Protein AF-A0A094HSW4-F1 (afdb_monomer_lite)

Sequence (81 aa):
MTQHVDVLICGSGSAGICAATWLARYGLRCKILESHGYEVKGVQVDSKAAADLESYPVTVVALKDGVEETFKAKYALVSIA

Radius of gyration: 12.36 Å; chains: 1; bounding box: 29×30×28 Å

Foldseek 3Di:
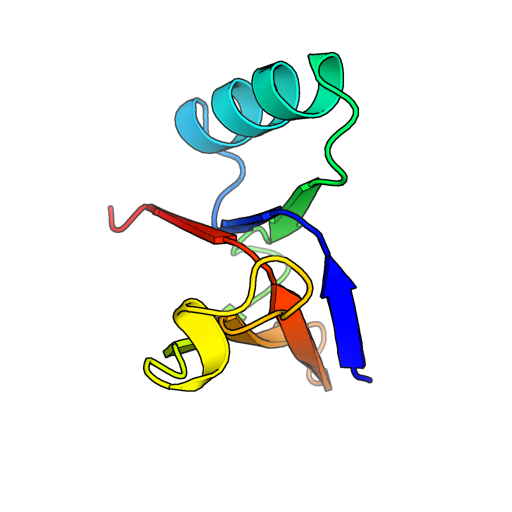DEEEFAEEEEAPPPVRVVVVVVCVVVVGGYDYDYVVFKAWPDWDFDPVQLVDPPAQRIWIWIDGPNDIYIYRYNYYHYDDD

pLDDT: mean 90.39, std 7.37, range [50.66, 96.12]

Secondary structure (DSSP, 8-state):
-EEEEEEEEE--SHHHHHHHHHHHHTT--EEEE-TTT-EEEEEEE-TTGGG-TT---EEEEEEETTEEEEEEEEEEEE---

Structure (mmCIF, N/CA/C/O backbone):
data_AF-A0A094HSW4-F1
#
_entry.id   AF-A0A094HSW4-F1
#
loop_
_atom_site.group_PDB
_atom_site.id
_atom_site.type_symbol
_atom_site.label_atom_id
_atom_site.label_alt_id
_atom_site.label_comp_id
_atom_site.label_asym_id
_atom_site.label_entity_id
_atom_site.label_seq_id
_atom_site.pdbx_PDB_ins_code
_atom_site.Cartn_x
_atom_site.Cartn_y
_atom_site.Cartn_z
_atom_site.occupancy
_atom_site.B_iso_or_equiv
_atom_site.auth_seq_id
_atom_site.auth_comp_id
_atom_site.auth_asym_id
_atom_site.auth_atom_id
_atom_site.pdbx_PDB_model_num
ATOM 1 N N . MET A 1 1 ? -10.094 -8.432 4.685 1.00 65.38 1 MET A N 1
ATOM 2 C CA . MET A 1 1 ? -9.919 -8.687 3.229 1.00 65.38 1 MET A CA 1
ATOM 3 C C . MET A 1 1 ? -8.486 -8.340 2.851 1.00 65.38 1 MET A C 1
ATOM 5 O O . MET A 1 1 ? -7.983 -7.352 3.374 1.00 65.38 1 MET A O 1
ATOM 9 N N . THR A 1 2 ? -7.837 -9.128 1.988 1.00 85.00 2 THR A N 1
ATOM 10 C CA . THR A 1 2 ? -6.439 -8.895 1.579 1.00 85.00 2 THR A CA 1
ATOM 11 C C . THR A 1 2 ? -6.392 -8.286 0.184 1.00 85.00 2 THR A C 1
ATOM 13 O O . THR A 1 2 ? -6.931 -8.871 -0.753 1.00 85.00 2 THR A O 1
ATOM 16 N N . GLN A 1 3 ? -5.744 -7.132 0.034 1.00 91.94 3 GLN A N 1
ATOM 17 C CA . GLN A 1 3 ? -5.616 -6.438 -1.249 1.00 91.94 3 GLN A CA 1
ATOM 18 C C . GLN A 1 3 ? -4.147 -6.294 -1.653 1.00 91.94 3 GLN A C 1
ATOM 20 O O . GLN A 1 3 ? -3.304 -5.972 -0.820 1.00 91.94 3 GLN A O 1
ATOM 25 N N . HIS A 1 4 ? -3.842 -6.525 -2.932 1.00 93.12 4 HIS A N 1
ATOM 26 C CA . HIS A 1 4 ? -2.500 -6.346 -3.490 1.00 93.12 4 HIS A CA 1
ATOM 27 C C . HIS A 1 4 ? -2.408 -5.017 -4.243 1.00 93.12 4 HIS A C 1
ATOM 29 O O . HIS A 1 4 ? -3.253 -4.726 -5.093 1.00 93.12 4 HIS A O 1
ATOM 35 N N . VAL A 1 5 ? -1.385 -4.223 -3.936 1.00 93.50 5 VAL A N 1
ATOM 36 C CA . VAL A 1 5 ? -1.115 -2.919 -4.563 1.00 93.50 5 VAL A CA 1
ATOM 37 C C . VAL A 1 5 ? 0.370 -2.784 -4.852 1.00 93.50 5 VAL A C 1
ATOM 39 O O . VAL A 1 5 ? 1.187 -3.339 -4.131 1.00 93.50 5 VAL A O 1
ATOM 42 N N . ASP A 1 6 ? 0.761 -2.060 -5.893 1.00 93.81 6 ASP A N 1
ATOM 43 C CA . ASP A 1 6 ? 2.185 -1.993 -6.236 1.00 93.81 6 ASP A CA 1
ATOM 44 C C . ASP A 1 6 ? 2.919 -1.068 -5.250 1.00 93.81 6 ASP A C 1
ATOM 46 O O . ASP A 1 6 ? 3.961 -1.433 -4.702 1.00 93.81 6 ASP A O 1
ATOM 50 N N . VAL A 1 7 ? 2.312 0.079 -4.927 1.00 94.56 7 VAL A N 1
ATOM 51 C CA . VAL A 1 7 ? 2.816 1.007 -3.906 1.00 94.56 7 VAL A CA 1
ATOM 52 C C . VAL A 1 7 ? 1.697 1.401 -2.946 1.00 94.56 7 VAL A C 1
ATOM 54 O O . VAL A 1 7 ? 0.634 1.863 -3.367 1.00 94.56 7 VAL A O 1
ATOM 57 N N . LEU A 1 8 ? 1.937 1.248 -1.645 1.00 95.00 8 LEU A N 1
ATOM 58 C CA . LEU A 1 8 ? 1.056 1.758 -0.596 1.00 95.00 8 LEU A CA 1
ATOM 59 C C . LEU A 1 8 ? 1.635 3.054 -0.019 1.00 95.00 8 LEU A C 1
ATOM 61 O O . LEU A 1 8 ? 2.812 3.108 0.321 1.00 95.00 8 LEU A O 1
ATOM 65 N N . ILE A 1 9 ? 0.826 4.100 0.099 1.00 94.06 9 ILE A N 1
ATOM 66 C CA . ILE A 1 9 ? 1.262 5.415 0.582 1.00 94.06 9 ILE A CA 1
ATOM 67 C C . ILE A 1 9 ? 0.444 5.765 1.819 1.00 94.06 9 ILE A C 1
ATOM 69 O O . ILE A 1 9 ? -0.777 5.822 1.743 1.00 94.06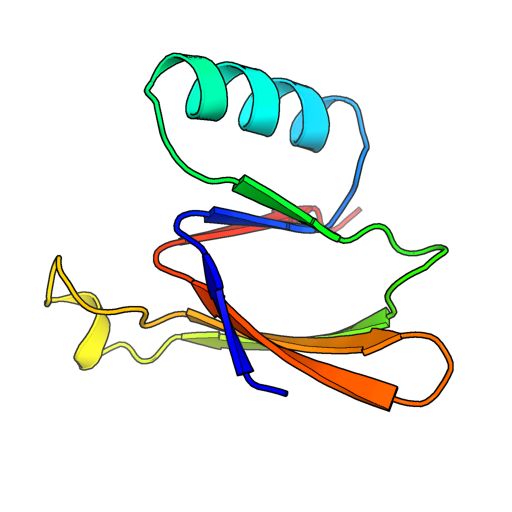 9 ILE A O 1
ATOM 73 N N . CYS A 1 10 ? 1.100 6.006 2.950 1.00 90.19 10 CYS A N 1
ATOM 74 C CA . CYS A 1 10 ? 0.452 6.447 4.180 1.00 90.19 10 CYS A CA 1
ATOM 75 C C . CYS A 1 10 ? 0.590 7.969 4.319 1.00 90.19 10 CYS A C 1
ATOM 77 O O . CYS A 1 10 ? 1.682 8.480 4.573 1.00 90.19 10 CYS A O 1
ATOM 79 N N . GLY A 1 11 ? -0.526 8.677 4.144 1.00 88.88 11 GLY A N 1
ATOM 80 C CA . GLY A 1 11 ? -0.648 10.131 4.225 1.00 88.88 11 GLY A CA 1
ATOM 81 C C . GLY A 1 11 ? -0.938 10.786 2.872 1.00 88.88 11 GLY A C 1
ATOM 82 O O . GLY A 1 11 ? -0.215 10.589 1.896 1.00 88.88 11 GLY A O 1
ATOM 83 N N . SER A 1 12 ? -1.973 11.630 2.823 1.00 86.69 12 SER A N 1
ATOM 84 C CA . SER A 1 12 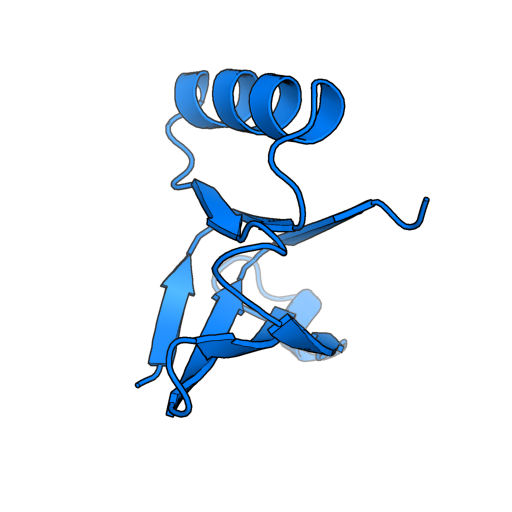? -2.360 12.409 1.634 1.00 86.69 12 SER A CA 1
ATOM 85 C C . SER A 1 12 ? -1.795 13.837 1.633 1.00 86.69 12 SER A C 1
ATOM 87 O O . SER A 1 12 ? -2.371 14.734 1.020 1.00 86.69 12 SER A O 1
ATOM 89 N N . GLY A 1 13 ? -0.691 14.078 2.347 1.00 88.06 13 GLY A N 1
ATOM 90 C CA . GLY A 1 13 ? 0.003 15.366 2.317 1.00 88.06 13 GLY A CA 1
ATOM 91 C C . GLY A 1 13 ? 0.630 15.656 0.950 1.00 88.06 13 GLY A C 1
ATOM 92 O O . GLY A 1 13 ? 0.581 14.835 0.030 1.00 88.06 13 GLY A O 1
ATOM 93 N N . SER A 1 14 ? 1.293 16.808 0.826 1.00 91.31 14 SER A N 1
ATOM 94 C CA . SER A 1 14 ? 1.989 17.200 -0.408 1.00 91.31 14 SER A CA 1
ATOM 95 C C . SER A 1 14 ? 2.984 16.131 -0.874 1.00 91.31 14 SER A C 1
ATOM 97 O O . SER A 1 14 ? 2.981 15.770 -2.045 1.00 91.31 14 SER A O 1
ATOM 99 N N . ALA A 1 15 ? 3.766 15.550 0.041 1.00 90.00 15 ALA A N 1
ATOM 100 C CA . ALA A 1 15 ? 4.705 14.475 -0.281 1.00 90.00 15 ALA A CA 1
ATOM 101 C C . ALA A 1 15 ? 4.003 13.223 -0.841 1.00 90.00 15 ALA A C 1
ATOM 103 O O . ALA A 1 15 ? 4.418 12.694 -1.872 1.00 90.00 15 ALA A O 1
ATOM 104 N N . GLY A 1 16 ? 2.915 12.781 -0.201 1.00 90.81 16 GLY A N 1
ATOM 105 C CA . GLY A 1 16 ? 2.177 11.581 -0.600 1.00 90.81 16 GLY A CA 1
ATOM 106 C C . GLY A 1 16 ? 1.501 11.731 -1.962 1.00 90.81 16 GLY A C 1
ATOM 107 O O . GLY A 1 16 ? 1.654 10.869 -2.825 1.00 90.81 16 GLY A O 1
ATOM 108 N N . ILE A 1 17 ? 0.814 12.854 -2.195 1.00 92.12 17 ILE A N 1
ATOM 109 C CA . ILE A 1 17 ? 0.141 13.127 -3.473 1.00 92.12 17 ILE A CA 1
ATOM 110 C C . ILE A 1 17 ? 1.155 13.367 -4.598 1.00 92.12 17 ILE A C 1
ATOM 112 O O . ILE A 1 17 ? 0.953 12.866 -5.707 1.00 92.12 17 ILE A O 1
ATOM 116 N N . CYS A 1 18 ? 2.260 14.074 -4.340 1.00 93.31 18 CYS A N 1
ATOM 117 C CA . CYS A 1 18 ? 3.320 14.254 -5.335 1.00 93.31 18 CYS A CA 1
ATOM 118 C C . CYS A 1 18 ? 3.936 12.910 -5.744 1.00 93.31 18 CYS A C 1
ATOM 120 O O . CYS A 1 18 ? 4.048 12.630 -6.940 1.00 93.31 18 CYS A O 1
ATOM 122 N N . ALA A 1 19 ? 4.274 12.056 -4.771 1.00 92.44 19 ALA A N 1
ATOM 123 C CA . ALA A 1 19 ? 4.799 10.721 -5.040 1.00 92.44 19 ALA A CA 1
ATOM 124 C C . ALA A 1 19 ? 3.787 9.868 -5.820 1.00 92.44 19 ALA A C 1
ATOM 126 O O . ALA A 1 19 ? 4.137 9.297 -6.851 1.00 92.44 19 ALA A O 1
ATOM 127 N N . ALA A 1 20 ? 2.522 9.841 -5.387 1.00 92.94 20 ALA A N 1
ATOM 128 C CA . ALA A 1 20 ? 1.458 9.103 -6.063 1.00 92.94 20 ALA A CA 1
ATOM 129 C C . ALA A 1 20 ? 1.269 9.563 -7.514 1.00 92.94 20 ALA A C 1
ATOM 131 O O . ALA A 1 20 ? 1.167 8.735 -8.414 1.00 92.94 20 ALA A O 1
ATOM 132 N N . THR A 1 21 ? 1.265 10.876 -7.750 1.00 93.81 21 THR A N 1
ATOM 133 C CA . THR A 1 21 ? 1.100 11.454 -9.091 1.00 93.81 21 THR A CA 1
ATOM 134 C C . THR A 1 21 ? 2.249 11.046 -10.002 1.00 93.81 21 THR A C 1
ATOM 136 O O . THR A 1 21 ? 2.021 10.631 -11.136 1.00 93.81 21 THR A O 1
ATOM 139 N N . TRP A 1 22 ? 3.487 11.130 -9.511 1.00 94.81 22 TRP A N 1
ATOM 140 C CA . TRP A 1 22 ? 4.652 10.705 -10.276 1.00 94.81 22 TRP A CA 1
ATOM 141 C C . TRP A 1 22 ? 4.578 9.216 -10.618 1.00 94.81 22 TRP A C 1
ATOM 143 O O . TRP A 1 22 ? 4.634 8.861 -11.789 1.00 94.81 22 TRP A O 1
ATOM 153 N N . LEU A 1 23 ? 4.362 8.351 -9.624 1.00 94.25 23 LEU A N 1
ATOM 154 C CA . LEU A 1 23 ? 4.280 6.899 -9.812 1.00 94.25 23 LEU A CA 1
ATOM 155 C C . LEU A 1 23 ? 3.126 6.493 -10.744 1.00 94.25 23 LEU A C 1
ATOM 157 O O . LEU A 1 23 ? 3.301 5.624 -11.599 1.00 94.25 23 LEU A O 1
ATOM 161 N N . ALA A 1 24 ? 1.978 7.170 -10.651 1.00 92.62 24 ALA A N 1
ATOM 162 C CA . ALA A 1 24 ? 0.840 6.946 -11.538 1.00 92.62 24 ALA A CA 1
ATOM 163 C C . ALA A 1 24 ? 1.170 7.265 -13.007 1.00 92.62 24 ALA A C 1
A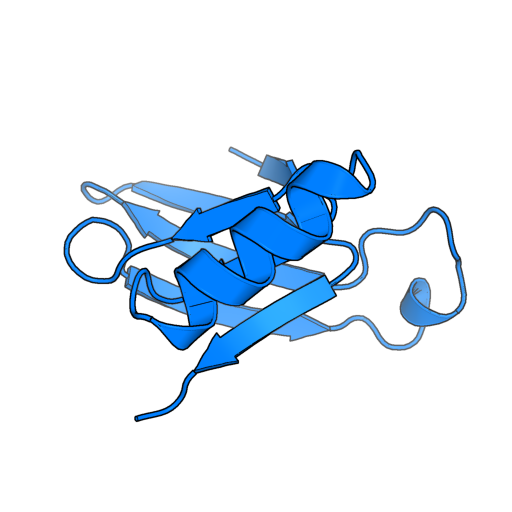TOM 165 O O . ALA A 1 24 ? 0.727 6.542 -13.898 1.00 92.62 24 ALA A O 1
ATOM 166 N N . ARG A 1 25 ? 2.001 8.285 -13.284 1.00 94.69 25 ARG A N 1
ATOM 167 C CA . ARG A 1 25 ? 2.473 8.578 -14.655 1.00 94.69 25 ARG A CA 1
ATOM 168 C C . ARG A 1 25 ? 3.327 7.456 -15.247 1.00 94.69 25 ARG A C 1
ATOM 170 O O . ARG A 1 25 ? 3.357 7.317 -16.465 1.00 94.69 25 ARG A O 1
ATOM 177 N N . TYR A 1 26 ? 3.986 6.659 -14.408 1.00 93.25 26 TYR A N 1
ATOM 178 C CA . TYR A 1 26 ? 4.733 5.464 -14.818 1.00 93.25 26 TYR A CA 1
ATOM 179 C C . TYR A 1 26 ? 3.860 4.199 -14.881 1.00 93.25 26 TYR A C 1
ATOM 181 O O . TYR A 1 26 ? 4.377 3.115 -15.135 1.00 93.25 26 TYR A O 1
ATOM 189 N N . GLY A 1 27 ? 2.545 4.315 -14.665 1.00 91.25 27 GLY A N 1
ATOM 190 C CA . GLY A 1 27 ? 1.612 3.189 -14.734 1.00 91.25 27 GLY A CA 1
ATOM 191 C C . GLY A 1 27 ? 1.591 2.301 -13.487 1.00 91.25 27 GLY A C 1
ATOM 192 O O . GLY A 1 27 ? 1.037 1.206 -13.537 1.00 91.25 27 GLY A O 1
ATOM 193 N N . LEU A 1 28 ? 2.171 2.746 -12.367 1.00 92.00 28 LEU A N 1
ATOM 194 C CA . LEU A 1 28 ? 2.165 1.988 -11.114 1.00 92.00 28 LEU A CA 1
ATOM 195 C C . LEU A 1 28 ? 0.863 2.215 -10.343 1.00 92.00 28 LEU A C 1
ATOM 197 O O . LEU A 1 28 ? 0.438 3.356 -10.131 1.00 92.00 28 LEU A O 1
ATOM 201 N N . ARG A 1 29 ? 0.239 1.132 -9.863 1.00 91.12 29 ARG A N 1
ATOM 202 C CA . ARG A 1 29 ? -0.999 1.227 -9.078 1.00 91.12 29 ARG A CA 1
ATOM 203 C C . ARG A 1 29 ? -0.667 1.591 -7.638 1.00 91.12 29 ARG A C 1
ATOM 205 O O . ARG A 1 29 ? -0.188 0.762 -6.860 1.00 91.12 29 ARG A O 1
ATOM 212 N N . CYS A 1 30 ? -0.950 2.841 -7.294 1.00 92.81 30 CYS A N 1
ATOM 213 C CA . CYS A 1 30 ? -0.739 3.378 -5.958 1.00 92.81 30 CYS A CA 1
ATOM 214 C C . CYS A 1 30 ? -2.054 3.396 -5.173 1.00 92.81 30 CYS A C 1
ATOM 216 O O . CYS A 1 30 ? -3.088 3.795 -5.712 1.00 92.81 30 CYS A O 1
ATOM 218 N N . LYS A 1 31 ? -2.015 3.025 -3.891 1.00 93.19 31 LYS A N 1
ATOM 219 C CA . LYS A 1 31 ? -3.136 3.222 -2.961 1.00 93.19 31 LYS A CA 1
ATOM 220 C C . LYS A 1 31 ? -2.699 4.109 -1.804 1.00 93.19 31 LYS A C 1
ATOM 222 O O . LYS A 1 31 ? -1.736 3.792 -1.111 1.00 93.19 31 LYS A O 1
ATOM 227 N N . ILE A 1 32 ? -3.415 5.214 -1.612 1.00 92.44 32 ILE A N 1
ATOM 228 C CA . ILE A 1 32 ? -3.173 6.163 -0.525 1.00 92.44 32 ILE A CA 1
ATOM 229 C C . ILE A 1 32 ? -4.108 5.818 0.638 1.00 92.44 32 ILE A C 1
ATOM 231 O O . ILE A 1 32 ? -5.319 5.697 0.445 1.00 92.44 32 ILE A O 1
ATOM 235 N N . LEU A 1 33 ? -3.539 5.651 1.827 1.00 91.25 33 LEU A N 1
ATOM 236 C CA . LEU A 1 33 ? -4.239 5.538 3.101 1.00 91.25 33 LEU A CA 1
ATOM 237 C C . LEU A 1 33 ? -4.087 6.865 3.838 1.00 91.25 33 LEU A C 1
ATOM 239 O O . LEU A 1 33 ? -2.977 7.370 3.981 1.00 91.25 33 LEU A O 1
ATOM 243 N N . GLU A 1 34 ? -5.192 7.438 4.291 1.00 88.50 34 GLU A N 1
ATOM 244 C CA . GLU A 1 34 ? -5.206 8.710 5.009 1.00 88.50 34 GLU A CA 1
ATOM 245 C C . GLU A 1 34 ? -5.729 8.482 6.434 1.00 88.50 34 GLU A C 1
ATOM 247 O O . GLU A 1 34 ? -6.675 7.720 6.623 1.00 88.50 34 GLU A O 1
ATOM 252 N N . SER A 1 35 ? -5.092 9.125 7.415 1.00 80.75 35 SER A N 1
ATOM 253 C CA . SER A 1 35 ? -5.312 8.964 8.858 1.00 80.75 35 SER A CA 1
ATOM 254 C C . SER A 1 35 ? -6.738 9.211 9.360 1.00 80.75 35 SER A C 1
ATOM 256 O O . SER A 1 35 ? -7.160 8.552 10.305 1.00 80.75 35 SER A O 1
ATOM 258 N N . HIS A 1 36 ? -7.509 10.104 8.737 1.00 79.56 36 HIS A N 1
ATOM 259 C CA . HIS A 1 36 ? -8.903 10.360 9.105 1.00 79.56 36 HIS A CA 1
ATOM 260 C C . HIS A 1 36 ? -9.828 9.198 8.713 1.00 79.56 36 HIS A C 1
ATOM 262 O O . HIS A 1 36 ? -10.913 9.083 9.276 1.00 79.56 36 HIS A O 1
ATOM 268 N N . GLY A 1 37 ? -9.431 8.346 7.757 1.00 83.88 37 GLY A N 1
ATOM 269 C CA . GLY A 1 37 ? -10.225 7.195 7.302 1.00 83.88 37 GLY A CA 1
ATOM 270 C C . GLY A 1 37 ? -9.587 5.824 7.545 1.00 83.88 37 GLY A C 1
ATOM 271 O O . GLY A 1 37 ? -10.280 4.811 7.488 1.00 83.88 37 GLY A O 1
ATOM 272 N N . TYR A 1 38 ? -8.280 5.775 7.793 1.00 90.19 38 TYR A N 1
ATOM 273 C CA . TYR A 1 38 ? -7.523 4.558 8.058 1.00 90.19 38 TYR A CA 1
ATOM 274 C C . TYR A 1 38 ? -6.557 4.778 9.216 1.00 90.19 38 TYR A C 1
ATOM 276 O O . TYR A 1 38 ? -5.687 5.644 9.161 1.00 90.19 38 TYR A O 1
ATOM 284 N N . GLU A 1 39 ? -6.627 3.910 10.215 1.00 91.25 39 GLU A N 1
ATOM 285 C CA . GLU A 1 3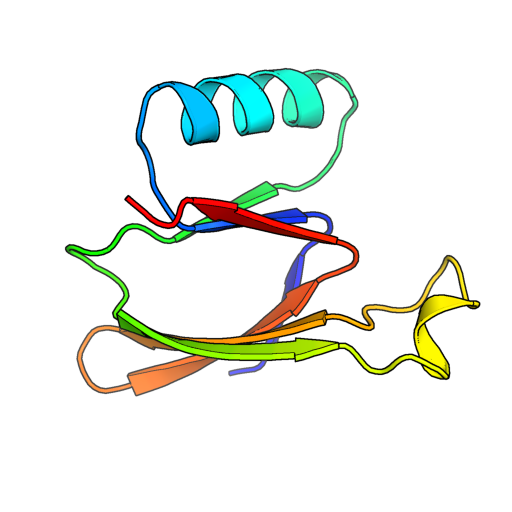9 ? -5.632 3.834 11.278 1.00 91.25 39 GLU A CA 1
ATOM 286 C C . GLU A 1 39 ? -4.641 2.709 10.960 1.00 91.25 39 GLU A C 1
ATOM 288 O O . GLU A 1 39 ? -4.985 1.529 11.031 1.00 91.25 39 GLU A O 1
ATOM 293 N N . VAL A 1 40 ? -3.403 3.045 10.592 1.00 90.88 40 VAL A N 1
ATOM 294 C CA . VAL A 1 40 ? -2.372 2.030 10.321 1.00 90.88 40 VAL A CA 1
ATOM 295 C C . VAL A 1 40 ? -1.906 1.407 11.638 1.00 90.88 40 VAL A C 1
ATOM 297 O O . VAL A 1 40 ? -1.304 2.076 12.472 1.00 90.88 40 VAL A O 1
ATOM 300 N N . LYS A 1 41 ? -2.168 0.109 11.814 1.00 92.56 41 LYS A N 1
ATOM 301 C CA . LYS A 1 41 ? -1.811 -0.667 13.013 1.00 92.56 41 LYS A CA 1
ATOM 302 C C . LYS A 1 41 ? -0.398 -1.231 12.953 1.00 92.56 41 LYS A C 1
ATOM 304 O O . LYS A 1 41 ? 0.240 -1.406 13.986 1.00 92.56 41 LYS A O 1
ATOM 309 N N . GLY A 1 42 ? 0.099 -1.531 11.755 1.00 91.25 42 GLY A N 1
ATOM 310 C CA . GLY A 1 42 ? 1.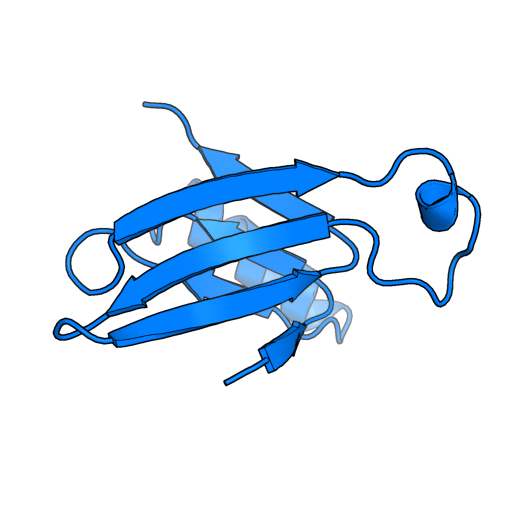437 -2.086 11.602 1.00 91.25 42 GLY A CA 1
ATOM 311 C C . GLY A 1 42 ? 1.883 -2.203 10.155 1.00 91.25 42 GLY A C 1
ATOM 312 O O . GLY A 1 42 ? 1.073 -2.397 9.249 1.00 91.25 42 GLY A O 1
ATOM 313 N N . VAL A 1 43 ? 3.197 -2.108 9.965 1.00 92.44 43 VAL A N 1
ATOM 314 C CA . VAL A 1 43 ? 3.887 -2.333 8.694 1.00 92.44 43 VAL A CA 1
ATOM 315 C C . VAL A 1 43 ? 4.996 -3.344 8.949 1.00 92.44 43 VAL A C 1
ATOM 317 O O . VAL A 1 43 ? 5.816 -3.156 9.846 1.00 92.44 43 VAL A O 1
ATOM 320 N N . GLN A 1 44 ? 5.019 -4.420 8.172 1.00 94.38 44 GLN A N 1
ATOM 321 C CA . GLN A 1 44 ? 6.044 -5.456 8.240 1.00 94.38 44 GLN A CA 1
ATOM 322 C C . GLN A 1 44 ? 6.608 -5.734 6.854 1.00 94.38 44 GLN A C 1
ATOM 324 O O . GLN A 1 44 ? 5.892 -5.656 5.857 1.00 94.38 44 GLN A O 1
ATOM 329 N N . VAL A 1 45 ? 7.893 -6.073 6.798 1.00 94.75 45 VAL A N 1
ATOM 330 C CA . VAL A 1 45 ? 8.584 -6.430 5.558 1.00 94.75 45 VAL A CA 1
ATOM 331 C C . VAL A 1 45 ? 9.179 -7.819 5.718 1.00 94.75 45 VAL A C 1
ATOM 333 O O . VAL A 1 45 ? 9.975 -8.051 6.627 1.00 94.75 45 VAL A O 1
ATOM 336 N N . ASP A 1 46 ? 8.817 -8.736 4.826 1.00 94.88 46 ASP A N 1
ATOM 337 C CA . ASP A 1 46 ? 9.470 -10.038 4.729 1.00 94.88 46 ASP A CA 1
ATOM 338 C C . ASP A 1 46 ? 10.764 -9.912 3.913 1.00 94.88 46 ASP A C 1
ATOM 340 O O . ASP A 1 46 ? 10.753 -9.864 2.681 1.00 94.88 46 ASP A O 1
ATOM 344 N N . SER A 1 47 ? 11.904 -9.866 4.608 1.00 90.94 47 SER A N 1
ATOM 345 C CA . SER A 1 47 ? 13.220 -9.723 3.978 1.00 90.94 47 SER A CA 1
ATOM 346 C C . SER A 1 47 ? 13.592 -10.884 3.055 1.00 90.94 47 SER A C 1
ATOM 348 O O . SER A 1 47 ? 14.394 -10.689 2.146 1.00 90.94 47 SER A O 1
ATOM 350 N N . LYS A 1 48 ? 13.037 -12.087 3.258 1.00 92.38 48 LYS A N 1
ATOM 351 C CA . LYS A 1 48 ? 13.320 -13.236 2.383 1.00 92.38 48 LYS A CA 1
ATOM 352 C C . LYS A 1 48 ? 12.585 -13.094 1.059 1.00 92.38 48 LYS A C 1
ATOM 354 O O . LYS A 1 48 ? 13.147 -13.376 0.006 1.00 92.38 48 LYS A O 1
ATOM 359 N N . ALA A 1 49 ? 11.344 -12.624 1.126 1.00 90.00 49 ALA A N 1
ATOM 360 C CA . ALA A 1 49 ? 10.508 -12.395 -0.041 1.00 90.00 49 ALA A CA 1
ATOM 361 C C . ALA A 1 49 ? 10.894 -11.117 -0.809 1.00 90.00 49 ALA A C 1
ATOM 363 O O . ALA A 1 49 ? 10.525 -10.977 -1.968 1.00 90.00 49 ALA A O 1
ATOM 364 N N . ALA A 1 50 ? 11.646 -10.199 -0.192 1.00 89.19 50 ALA A N 1
ATOM 365 C CA . ALA A 1 50 ? 12.060 -8.933 -0.801 1.00 89.19 50 ALA A CA 1
ATOM 366 C C . ALA A 1 50 ? 13.050 -9.074 -1.972 1.00 89.19 50 ALA A C 1
ATOM 368 O O . ALA A 1 50 ? 13.216 -8.130 -2.741 1.00 89.19 50 ALA A O 1
ATOM 369 N N . ALA A 1 51 ? 13.707 -10.229 -2.112 1.00 89.25 51 ALA A N 1
ATOM 370 C CA . ALA A 1 51 ? 14.599 -10.508 -3.238 1.00 89.25 51 ALA A CA 1
ATOM 371 C C . ALA A 1 51 ? 13.847 -10.914 -4.522 1.00 89.25 51 ALA A C 1
ATOM 373 O O . ALA A 1 51 ? 14.440 -10.904 -5.600 1.00 89.25 51 ALA A O 1
ATOM 374 N N . ASP A 1 52 ? 12.565 -11.273 -4.417 1.00 92.69 52 ASP A N 1
ATOM 375 C CA . ASP A 1 52 ? 11.719 -11.632 -5.553 1.00 92.69 52 ASP A CA 1
ATOM 376 C C . ASP A 1 52 ? 10.962 -10.399 -6.074 1.00 92.69 52 ASP A C 1
ATOM 378 O O . ASP A 1 52 ? 10.202 -9.761 -5.346 1.00 92.69 52 ASP A O 1
ATOM 382 N N . LEU A 1 53 ? 11.159 -10.074 -7.354 1.00 86.94 53 LEU A N 1
ATOM 383 C CA . LEU A 1 53 ? 10.578 -8.899 -8.016 1.00 86.94 53 LEU A CA 1
ATOM 384 C C . LEU A 1 53 ? 9.054 -8.990 -8.187 1.00 86.94 53 LEU A C 1
ATOM 386 O O . LEU A 1 53 ? 8.373 -7.961 -8.291 1.00 86.94 53 LEU A O 1
ATOM 390 N N . GLU A 1 54 ? 8.511 -10.207 -8.206 1.00 89.12 54 GLU A N 1
ATOM 391 C CA . GLU A 1 54 ? 7.074 -10.449 -8.355 1.00 89.12 54 GLU A CA 1
ATOM 392 C C . GLU A 1 54 ? 6.355 -10.575 -7.007 1.00 89.12 54 GLU A C 1
ATOM 394 O O . GLU A 1 54 ? 5.122 -10.569 -6.945 1.00 89.12 54 GLU A O 1
ATOM 399 N N . SER A 1 55 ? 7.115 -10.611 -5.915 1.00 93.12 55 SER A N 1
ATOM 400 C CA . SER A 1 55 ? 6.585 -10.688 -4.563 1.00 93.12 55 SER A CA 1
ATOM 401 C C . SER A 1 55 ? 6.037 -9.345 -4.067 1.00 93.12 55 SER A C 1
ATOM 403 O O . SER A 1 55 ? 6.445 -8.264 -4.493 1.00 93.12 55 SER A O 1
ATOM 405 N N . TYR A 1 56 ? 5.119 -9.427 -3.104 1.00 95.25 56 TYR A N 1
ATOM 406 C CA . TYR A 1 56 ? 4.598 -8.302 -2.327 1.00 95.25 56 TYR A CA 1
ATOM 407 C C . TYR A 1 56 ? 5.088 -8.442 -0.874 1.00 95.25 56 TYR A C 1
ATOM 409 O O . TYR A 1 56 ? 4.320 -8.873 -0.006 1.00 95.25 56 TYR A O 1
ATOM 417 N N . PRO A 1 57 ? 6.379 -8.160 -0.603 1.00 96.12 57 PRO A N 1
ATOM 418 C CA . PRO A 1 57 ? 7.015 -8.442 0.683 1.00 96.12 57 PRO A CA 1
ATOM 419 C C . PRO A 1 57 ? 6.527 -7.530 1.810 1.00 96.12 57 PRO A C 1
ATOM 421 O O . PRO A 1 57 ? 6.734 -7.849 2.981 1.00 96.12 57 PRO A O 1
ATOM 424 N N . VAL A 1 58 ? 5.901 -6.395 1.489 1.00 96.12 58 VAL A N 1
ATOM 425 C CA . VAL A 1 58 ? 5.407 -5.453 2.490 1.00 96.12 58 VAL A CA 1
ATOM 426 C C . VAL A 1 58 ? 3.974 -5.806 2.851 1.00 96.12 58 VAL A C 1
ATOM 428 O O . VAL A 1 58 ? 3.109 -5.855 1.983 1.00 96.12 58 VAL A O 1
ATOM 431 N N . THR A 1 59 ? 3.700 -6.013 4.133 1.00 95.81 59 THR A N 1
ATOM 432 C CA . THR A 1 59 ? 2.346 -6.192 4.661 1.00 95.81 59 THR A CA 1
ATOM 433 C C . THR A 1 59 ? 1.995 -5.015 5.557 1.00 95.81 59 THR A C 1
ATOM 435 O O . THR A 1 59 ? 2.739 -4.690 6.480 1.00 95.81 59 THR A O 1
ATOM 438 N N . VAL A 1 60 ? 0.855 -4.384 5.294 1.00 94.69 60 VAL A N 1
ATOM 439 C CA . VAL A 1 60 ? 0.319 -3.282 6.092 1.00 94.69 60 VAL A CA 1
ATOM 440 C C . VAL A 1 60 ? -1.058 -3.657 6.597 1.00 94.69 60 VAL A C 1
ATOM 442 O O . VAL A 1 60 ? -1.922 -4.052 5.817 1.00 94.69 60 VAL A O 1
ATOM 445 N N . VAL A 1 61 ? -1.262 -3.524 7.900 1.00 94.69 61 VAL A N 1
ATOM 446 C CA . VAL A 1 61 ? -2.565 -3.708 8.537 1.00 94.69 61 VAL A CA 1
ATOM 447 C C . VAL A 1 61 ? -3.095 -2.335 8.904 1.00 94.69 61 VAL A C 1
ATOM 449 O O . VAL A 1 61 ? -2.406 -1.566 9.578 1.00 94.69 61 VAL A O 1
ATOM 452 N N . ALA A 1 62 ? -4.303 -2.020 8.452 1.00 93.38 62 ALA A N 1
ATOM 453 C CA . ALA A 1 62 ? -4.982 -0.786 8.806 1.00 93.38 62 ALA A CA 1
ATOM 454 C C . ALA A 1 62 ? -6.424 -1.067 9.220 1.00 93.38 62 ALA A C 1
ATOM 456 O O . ALA A 1 62 ? -7.083 -1.938 8.659 1.00 93.38 62 ALA A O 1
ATOM 457 N N . LEU A 1 63 ? -6.915 -0.312 10.191 1.00 93.50 63 LEU A N 1
ATOM 458 C CA . LEU A 1 63 ? -8.304 -0.327 10.612 1.00 93.50 63 LEU A CA 1
ATOM 459 C C . LEU A 1 63 ? -9.062 0.757 9.846 1.00 93.50 63 LEU A C 1
ATOM 461 O O . LEU A 1 63 ? -8.634 1.910 9.827 1.00 93.50 63 LEU A O 1
ATOM 465 N N . LYS A 1 64 ? -10.196 0.402 9.253 1.00 91.12 64 LYS A N 1
ATOM 466 C CA . LYS A 1 64 ? -11.130 1.345 8.644 1.00 91.12 64 LYS A CA 1
ATOM 467 C C . LYS A 1 64 ? -12.543 1.006 9.080 1.00 91.12 64 LYS A C 1
ATOM 469 O O . LYS A 1 64 ? -12.961 -0.140 8.952 1.00 91.12 64 LYS A O 1
ATOM 474 N N . ASP A 1 65 ? -13.261 1.990 9.616 1.00 89.94 65 ASP A N 1
ATOM 475 C CA . ASP A 1 65 ? -14.648 1.831 10.079 1.00 89.94 65 ASP A CA 1
ATOM 476 C C . ASP A 1 65 ? -14.838 0.628 11.035 1.00 89.94 65 ASP A C 1
ATOM 478 O O . ASP A 1 65 ? -15.842 -0.079 10.996 1.00 89.94 65 ASP A O 1
ATOM 482 N N . GLY A 1 66 ? -13.836 0.358 11.883 1.00 88.75 66 GLY A N 1
ATOM 483 C CA . GLY A 1 66 ? -13.836 -0.774 12.820 1.00 88.75 66 GLY A CA 1
ATOM 484 C C . GLY A 1 66 ? -13.498 -2.139 12.203 1.00 88.75 66 GLY A C 1
ATOM 485 O O . GLY A 1 66 ? -13.503 -3.138 12.919 1.00 88.75 66 GLY A O 1
ATOM 486 N N . VAL A 1 67 ? -13.169 -2.198 10.910 1.00 91.69 67 VAL A N 1
ATOM 487 C CA . VAL A 1 67 ? -12.780 -3.421 10.197 1.00 91.69 67 VAL A CA 1
ATOM 488 C C . VAL A 1 67 ? -11.295 -3.384 9.850 1.00 91.69 67 VAL A C 1
ATOM 490 O O . VAL A 1 67 ? -10.795 -2.409 9.291 1.00 91.69 67 VAL A O 1
ATOM 493 N N . GLU A 1 68 ? -10.573 -4.458 10.167 1.00 93.44 68 GLU A N 1
ATOM 494 C CA . GLU A 1 68 ? -9.173 -4.600 9.765 1.00 93.44 68 GLU A CA 1
ATOM 495 C C . GLU A 1 68 ? -9.059 -4.983 8.282 1.00 93.44 68 GLU A C 1
ATOM 497 O O . GLU A 1 68 ? -9.581 -6.001 7.806 1.00 93.44 68 GLU A O 1
ATOM 502 N N . GLU A 1 69 ? -8.326 -4.161 7.541 1.00 94.56 69 GLU A N 1
ATOM 503 C CA . GLU A 1 69 ? -7.905 -4.409 6.172 1.00 94.56 69 GLU A CA 1
ATOM 504 C C . GLU A 1 69 ? -6.405 -4.709 6.130 1.00 94.56 69 GLU A C 1
ATOM 506 O O . GLU A 1 69 ? -5.587 -4.075 6.801 1.00 94.56 69 GLU A O 1
ATOM 511 N N . THR A 1 70 ? -6.034 -5.694 5.311 1.00 95.44 70 THR A N 1
ATOM 512 C CA . THR A 1 70 ? -4.636 -6.067 5.093 1.00 95.44 70 THR A CA 1
ATOM 513 C C . THR A 1 70 ? -4.245 -5.745 3.661 1.00 95.44 70 THR A C 1
ATOM 515 O O . THR A 1 70 ? -4.866 -6.212 2.703 1.00 95.44 70 THR A O 1
ATOM 518 N N . PHE A 1 71 ? -3.173 -4.983 3.505 1.00 95.25 71 PHE A N 1
ATOM 519 C CA . PHE A 1 71 ? -2.590 -4.628 2.222 1.00 95.25 71 PHE A CA 1
ATOM 520 C C . PHE A 1 71 ? -1.257 -5.337 2.063 1.00 95.25 71 PHE A C 1
ATOM 522 O O . PHE A 1 71 ? -0.400 -5.245 2.938 1.00 95.25 71 PHE A O 1
ATOM 529 N N . LYS A 1 72 ? -1.067 -6.016 0.934 1.00 95.88 72 LYS A N 1
ATOM 530 C CA . LYS A 1 72 ? 0.254 -6.469 0.506 1.00 95.88 72 LYS A CA 1
ATOM 531 C C . LYS A 1 72 ? 0.758 -5.557 -0.599 1.00 95.88 72 LYS A C 1
ATOM 533 O O . LYS A 1 72 ? 0.046 -5.319 -1.576 1.00 95.88 72 LYS A O 1
ATOM 538 N N . ALA A 1 73 ? 1.965 -5.036 -0.427 1.00 95.94 73 ALA A N 1
ATOM 539 C CA . ALA A 1 73 ? 2.573 -4.077 -1.328 1.00 95.94 73 ALA A CA 1
ATOM 540 C C . ALA A 1 73 ? 3.981 -4.497 -1.759 1.00 95.94 73 ALA A C 1
ATOM 542 O O . ALA A 1 73 ? 4.687 -5.173 -1.006 1.00 95.94 73 ALA A O 1
ATOM 543 N N . LYS A 1 74 ? 4.396 -4.081 -2.964 1.00 94.88 74 LYS A N 1
ATOM 544 C CA . LYS A 1 74 ? 5.812 -4.179 -3.353 1.00 94.88 74 LYS A CA 1
ATOM 545 C C . LYS A 1 74 ? 6.636 -3.150 -2.577 1.00 94.88 74 LYS A C 1
ATOM 547 O O . LYS A 1 74 ? 7.702 -3.468 -2.061 1.00 94.88 74 LYS A O 1
ATOM 552 N N . TYR A 1 75 ? 6.084 -1.945 -2.418 1.00 93.50 75 TYR A N 1
ATOM 553 C CA . TYR A 1 75 ? 6.693 -0.849 -1.663 1.00 93.50 75 TYR A CA 1
ATOM 554 C C . TYR A 1 75 ? 5.674 -0.151 -0.758 1.00 93.50 75 TYR A C 1
ATOM 556 O O . TYR A 1 75 ? 4.498 -0.037 -1.110 1.00 93.50 75 TYR A O 1
ATOM 564 N N . ALA A 1 76 ? 6.133 0.376 0.379 1.00 92.94 76 ALA A N 1
ATOM 565 C CA . ALA A 1 76 ? 5.356 1.292 1.209 1.00 92.94 76 ALA A CA 1
ATOM 566 C C . ALA A 1 76 ? 6.110 2.608 1.422 1.00 92.94 76 ALA A C 1
ATOM 568 O O . ALA A 1 76 ? 7.293 2.605 1.759 1.00 92.94 76 ALA A O 1
ATOM 569 N N . LEU A 1 77 ? 5.410 3.726 1.245 1.00 91.44 77 LEU A N 1
ATOM 570 C CA . LEU A 1 77 ? 5.876 5.061 1.601 1.00 91.44 77 LEU A CA 1
ATOM 571 C C . LEU A 1 77 ? 5.124 5.509 2.849 1.00 91.44 77 LEU A C 1
ATOM 573 O O . LEU A 1 77 ? 3.898 5.612 2.834 1.00 91.44 77 LEU A O 1
ATOM 577 N N . VAL A 1 78 ? 5.857 5.768 3.927 1.00 84.19 78 VAL A N 1
ATOM 578 C CA . VAL A 1 78 ? 5.287 6.192 5.207 1.00 84.19 78 VAL A CA 1
ATOM 579 C C . VAL A 1 78 ? 5.974 7.478 5.631 1.00 84.19 78 VAL A C 1
ATOM 581 O O . VAL A 1 78 ? 7.198 7.521 5.738 1.00 84.19 78 VAL A O 1
ATOM 584 N N . SER A 1 79 ? 5.185 8.525 5.858 1.00 71.56 79 SER A N 1
ATOM 585 C CA . SER A 1 79 ? 5.674 9.745 6.489 1.00 71.56 79 SER A CA 1
ATOM 586 C C . SER A 1 79 ? 5.438 9.647 7.991 1.00 71.56 79 SER A C 1
ATOM 588 O O . SER A 1 79 ? 4.293 9.553 8.425 1.00 71.56 79 SER A O 1
ATOM 590 N N . ILE A 1 80 ? 6.515 9.684 8.769 1.00 61.44 80 ILE A N 1
ATOM 591 C CA . ILE A 1 80 ? 6.469 9.946 10.208 1.00 61.44 80 ILE A CA 1
ATOM 592 C C . ILE A 1 80 ? 6.670 11.453 10.390 1.00 61.44 80 ILE A C 1
ATOM 594 O O . ILE A 1 80 ? 7.752 11.970 10.120 1.00 61.44 80 ILE A O 1
ATOM 598 N N . ALA A 1 81 ? 5.605 12.171 10.726 1.00 50.66 81 ALA A N 1
ATOM 599 C CA . ALA A 1 81 ? 5.675 13.573 11.130 1.00 50.66 81 ALA A CA 1
ATOM 600 C C . ALA A 1 81 ? 5.305 13.668 12.607 1.00 50.66 81 ALA A C 1
ATOM 602 O O . ALA A 1 81 ? 4.365 12.940 13.002 1.00 50.66 81 ALA A O 1
#